Protein AF-A0A538RT68-F1 (afdb_monomer_lite)

Structure (mmCIF, N/CA/C/O backbone):
data_AF-A0A538RT68-F1
#
_entry.id   AF-A0A538RT68-F1
#
loop_
_atom_site.group_PDB
_atom_site.id
_atom_site.type_symbol
_atom_site.label_atom_id
_atom_site.label_alt_id
_atom_site.label_comp_id
_atom_site.label_asym_id
_atom_site.label_entity_id
_atom_site.label_seq_id
_atom_site.pdbx_PDB_ins_code
_atom_site.Cartn_x
_atom_site.Cartn_y
_atom_site.Cartn_z
_atom_site.occupancy
_atom_site.B_iso_or_equiv
_atom_site.auth_seq_id
_atom_site.auth_comp_id
_atom_site.auth_asym_id
_atom_site.auth_atom_id
_atom_site.pdbx_PDB_model_num
ATOM 1 N N . MET A 1 1 ? -10.983 3.493 6.095 1.00 90.69 1 MET A N 1
ATOM 2 C CA . MET A 1 1 ? -9.643 2.904 5.963 1.00 90.69 1 MET A CA 1
ATOM 3 C C . MET A 1 1 ? -8.649 3.982 5.578 1.00 90.69 1 MET A C 1
ATOM 5 O O . MET A 1 1 ? -8.973 4.815 4.744 1.00 90.69 1 MET A O 1
ATOM 9 N N . GLU A 1 2 ? -7.475 3.991 6.187 1.00 93.38 2 GLU A N 1
ATOM 10 C CA . GLU A 1 2 ? -6.325 4.798 5.775 1.00 93.38 2 GLU A CA 1
ATOM 11 C C . GLU A 1 2 ? -5.403 3.972 4.865 1.00 93.38 2 GLU A C 1
ATOM 13 O O . GLU A 1 2 ? -5.411 2.745 4.935 1.00 93.38 2 GLU A O 1
ATOM 18 N N . VAL A 1 3 ? -4.630 4.627 3.999 1.00 95.00 3 VAL A N 1
ATOM 19 C CA . VAL A 1 3 ? -3.591 3.982 3.184 1.00 95.00 3 VAL A CA 1
ATOM 20 C C . VAL A 1 3 ? -2.291 4.719 3.422 1.00 95.00 3 VAL A C 1
ATOM 22 O O . VAL A 1 3 ? -2.265 5.944 3.287 1.00 95.00 3 VAL A O 1
ATOM 25 N N . LEU A 1 4 ? -1.246 3.953 3.711 1.00 95.00 4 LEU A N 1
ATOM 26 C CA . LEU A 1 4 ? 0.115 4.432 3.867 1.00 95.00 4 LEU A CA 1
ATOM 27 C C . LEU A 1 4 ? 1.029 3.633 2.939 1.00 95.00 4 LEU A C 1
ATOM 29 O O . LEU A 1 4 ? 1.108 2.410 3.045 1.00 95.00 4 LEU A O 1
ATOM 33 N N . VAL A 1 5 ? 1.711 4.325 2.033 1.00 96.69 5 VAL A N 1
ATOM 34 C CA . VAL A 1 5 ? 2.791 3.739 1.234 1.00 96.69 5 VAL A CA 1
ATOM 35 C C . VAL A 1 5 ? 4.104 4.051 1.941 1.00 96.69 5 VAL A C 1
ATOM 37 O O . VAL A 1 5 ? 4.380 5.218 2.227 1.00 96.69 5 VAL A O 1
ATOM 40 N N . GLU A 1 6 ? 4.895 3.025 2.256 1.00 95.50 6 GLU A N 1
ATOM 41 C CA . GLU A 1 6 ? 6.233 3.242 2.809 1.00 95.50 6 GLU A CA 1
ATOM 42 C C . GLU A 1 6 ? 7.100 4.033 1.812 1.00 95.50 6 GLU A C 1
ATOM 44 O O . GLU A 1 6 ? 6.937 3.859 0.600 1.00 95.50 6 GLU A O 1
ATOM 49 N N . PRO A 1 7 ? 8.008 4.909 2.288 1.00 95.25 7 PRO A N 1
ATOM 50 C CA . PRO A 1 7 ? 8.869 5.689 1.407 1.00 95.25 7 PRO A CA 1
ATOM 51 C C . PRO A 1 7 ? 9.608 4.802 0.406 1.00 95.25 7 PRO A C 1
ATOM 53 O O . PRO A 1 7 ? 10.293 3.853 0.788 1.00 95.25 7 PRO A O 1
ATOM 56 N N . LEU A 1 8 ? 9.476 5.129 -0.878 1.00 92.31 8 LEU A N 1
ATOM 57 C CA . LEU A 1 8 ? 10.176 4.414 -1.935 1.00 92.31 8 LEU A CA 1
ATOM 58 C C . LEU A 1 8 ? 11.679 4.710 -1.881 1.00 92.31 8 LEU A C 1
ATOM 60 O O . LEU A 1 8 ? 12.113 5.779 -1.450 1.00 92.31 8 LEU A O 1
ATOM 64 N N . ASN A 1 9 ? 12.487 3.768 -2.368 1.00 88.19 9 ASN A N 1
ATOM 65 C CA . ASN A 1 9 ? 13.910 4.015 -2.576 1.00 88.19 9 ASN A CA 1
ATOM 66 C C . ASN A 1 9 ? 14.096 5.194 -3.554 1.00 88.19 9 ASN A C 1
ATOM 68 O O . ASN A 1 9 ? 13.408 5.275 -4.574 1.00 88.19 9 ASN A O 1
ATOM 72 N N . ILE A 1 10 ? 15.051 6.083 -3.268 1.00 87.88 10 ILE A N 1
ATOM 73 C CA . ILE A 1 10 ? 15.325 7.289 -4.058 1.00 87.88 10 ILE A CA 1
ATOM 74 C C . ILE A 1 10 ? 15.594 6.987 -5.536 1.00 87.88 10 ILE A C 1
ATOM 76 O O . ILE A 1 10 ? 15.210 7.769 -6.400 1.00 87.88 10 ILE A O 1
ATOM 80 N N . GLU A 1 11 ? 16.202 5.839 -5.839 1.00 85.00 11 GLU A N 1
ATOM 81 C CA . GLU A 1 11 ? 16.440 5.387 -7.214 1.00 85.00 11 GLU A CA 1
ATOM 82 C C . GLU A 1 11 ? 15.123 5.183 -7.976 1.00 85.00 11 GLU A C 1
ATOM 84 O O . GLU A 1 11 ? 14.998 5.589 -9.127 1.00 85.00 11 GLU A O 1
ATOM 89 N N . ILE A 1 12 ? 14.105 4.625 -7.318 1.00 86.56 12 ILE A N 1
ATOM 90 C CA . ILE A 1 12 ? 12.772 4.423 -7.898 1.00 86.56 12 ILE A CA 1
ATOM 91 C C . ILE A 1 12 ? 12.044 5.759 -8.066 1.00 86.56 12 ILE A C 1
ATOM 93 O O . ILE A 1 12 ? 11.404 5.989 -9.096 1.00 86.56 12 ILE A O 1
ATOM 97 N N . GLU A 1 13 ? 12.184 6.671 -7.100 1.00 88.81 13 GLU A N 1
ATOM 98 C CA . GLU A 1 13 ? 11.591 8.009 -7.203 1.00 88.81 13 GLU A CA 1
ATOM 99 C C . GLU A 1 13 ? 12.197 8.828 -8.349 1.00 88.81 13 GLU A C 1
ATOM 101 O O . GLU A 1 13 ? 11.468 9.506 -9.078 1.00 88.81 13 GLU A O 1
ATOM 106 N N . GLN A 1 14 ? 13.509 8.714 -8.574 1.00 86.31 14 GLN A N 1
ATOM 107 C CA . GLN A 1 14 ? 14.203 9.344 -9.705 1.00 86.31 14 GLN A CA 1
ATOM 108 C C . GLN A 1 14 ? 13.725 8.823 -11.065 1.00 86.31 14 GLN A C 1
ATOM 110 O O . GLN A 1 14 ? 13.784 9.550 -12.056 1.00 86.31 14 GLN A O 1
ATOM 115 N N . LEU A 1 15 ? 13.197 7.600 -11.112 1.00 82.38 15 LEU A N 1
ATOM 116 C CA . LEU A 1 15 ? 12.619 6.995 -12.314 1.00 82.38 15 LEU A CA 1
ATOM 117 C C . LEU A 1 15 ? 11.145 7.376 -12.527 1.00 82.38 15 LEU A C 1
ATOM 119 O O . LEU A 1 15 ? 10.512 6.931 -13.485 1.00 82.38 15 LEU A O 1
ATOM 123 N N . GLY A 1 16 ? 10.604 8.243 -11.668 1.00 86.06 16 GLY A N 1
ATOM 124 C CA . GLY A 1 16 ? 9.302 8.881 -11.843 1.00 86.06 16 GLY A CA 1
ATOM 125 C C . GLY A 1 16 ? 8.157 8.243 -11.059 1.00 86.06 16 GLY A C 1
ATOM 126 O O . GLY A 1 16 ? 7.032 8.744 -11.142 1.00 86.06 16 GLY A O 1
ATOM 127 N N . LEU A 1 17 ? 8.410 7.187 -10.277 1.00 89.81 17 LEU A N 1
ATOM 128 C CA . LEU A 1 17 ? 7.415 6.629 -9.364 1.00 89.81 17 LEU A CA 1
ATOM 129 C C . LEU A 1 17 ? 7.533 7.304 -7.997 1.00 89.81 17 LEU A C 1
ATOM 131 O O . LEU A 1 17 ? 8.426 6.999 -7.220 1.00 89.81 17 LEU A O 1
ATOM 135 N N . GLN A 1 18 ? 6.621 8.225 -7.699 1.00 93.25 18 GLN A N 1
ATOM 136 C CA . GLN A 1 18 ? 6.631 8.970 -6.439 1.00 93.25 18 GLN A CA 1
ATOM 137 C C . GLN A 1 18 ? 5.727 8.321 -5.393 1.00 93.25 18 GLN A C 1
ATOM 139 O O . GLN A 1 18 ? 4.578 7.981 -5.694 1.00 93.25 18 GLN A O 1
ATOM 144 N N . THR A 1 19 ? 6.196 8.264 -4.145 1.00 94.50 19 THR A N 1
ATOM 145 C CA . THR A 1 19 ? 5.443 7.706 -3.006 1.00 94.50 19 THR A CA 1
ATOM 146 C C . THR A 1 19 ? 4.045 8.336 -2.877 1.00 94.50 19 THR A C 1
ATOM 148 O O . THR A 1 19 ? 3.034 7.640 -2.777 1.00 94.50 19 THR A O 1
ATOM 151 N N . VAL A 1 20 ? 3.964 9.672 -2.962 1.00 94.62 20 VAL A N 1
ATOM 152 C CA . VAL A 1 20 ? 2.705 10.434 -2.834 1.00 94.62 20 VAL A CA 1
ATOM 153 C C . VAL A 1 20 ? 1.721 10.112 -3.960 1.00 94.62 20 VAL A C 1
ATOM 155 O O . VAL A 1 20 ? 0.519 9.985 -3.715 1.00 94.62 20 VAL A O 1
ATOM 158 N N . LYS A 1 21 ? 2.225 9.963 -5.190 1.00 94.06 21 LYS A N 1
ATOM 159 C CA . LYS A 1 21 ? 1.405 9.618 -6.354 1.00 94.06 21 LYS A CA 1
ATOM 160 C C . LYS A 1 21 ? 0.827 8.214 -6.196 1.00 94.06 21 LYS A C 1
ATOM 162 O O . LYS A 1 21 ? -0.388 8.055 -6.252 1.00 94.06 21 LYS A O 1
ATOM 167 N N . LEU A 1 22 ? 1.679 7.234 -5.885 1.00 94.56 22 LEU A N 1
ATOM 168 C CA . LEU A 1 22 ? 1.265 5.847 -5.684 1.00 94.56 22 LEU A CA 1
ATOM 169 C C . LEU A 1 22 ? 0.210 5.728 -4.575 1.00 94.56 22 LEU A C 1
ATOM 171 O O . LEU A 1 22 ? -0.807 5.059 -4.749 1.00 94.56 22 LEU A O 1
ATOM 175 N N . GLN A 1 23 ? 0.399 6.441 -3.462 1.00 96.00 23 GLN A N 1
ATOM 176 C CA . GLN A 1 23 ? -0.597 6.499 -2.396 1.00 96.00 23 GLN A CA 1
ATOM 177 C C . GLN A 1 23 ? -1.926 7.085 -2.886 1.00 96.00 23 GLN A C 1
ATOM 179 O O . GLN A 1 23 ? -2.980 6.517 -2.607 1.00 96.00 23 GLN A O 1
ATOM 184 N N . SER A 1 24 ? -1.899 8.200 -3.621 1.00 95.38 24 SER A N 1
ATOM 185 C CA . SER A 1 24 ? -3.106 8.803 -4.201 1.00 95.38 24 SER A CA 1
ATOM 186 C C . SER A 1 24 ? -3.849 7.828 -5.121 1.00 95.38 24 SER A C 1
ATOM 188 O O . SER A 1 24 ? -5.068 7.683 -5.002 1.00 95.38 24 SER A O 1
ATOM 190 N N . ASP A 1 25 ? -3.126 7.116 -5.984 1.00 95.38 25 ASP A N 1
ATOM 191 C CA . ASP A 1 25 ? -3.710 6.183 -6.949 1.00 95.38 25 ASP A CA 1
ATOM 192 C C . ASP A 1 25 ? -4.342 4.966 -6.255 1.00 95.38 25 ASP A C 1
ATOM 194 O O . ASP A 1 25 ? -5.472 4.582 -6.575 1.00 95.38 25 ASP A O 1
ATOM 198 N N . ILE A 1 26 ? -3.685 4.421 -5.223 1.00 95.88 26 ILE A N 1
ATOM 199 C CA . ILE A 1 26 ? -4.246 3.353 -4.381 1.00 95.88 26 ILE A CA 1
ATOM 200 C C . ILE A 1 26 ? -5.516 3.838 -3.669 1.00 95.88 26 ILE A C 1
ATOM 202 O O . ILE A 1 26 ? -6.543 3.157 -3.708 1.00 95.88 26 ILE A O 1
ATOM 206 N N . ARG A 1 27 ? -5.492 5.035 -3.059 1.00 95.69 27 ARG A N 1
ATOM 207 C CA . ARG A 1 27 ? -6.672 5.620 -2.390 1.00 95.69 27 ARG A CA 1
ATOM 208 C C . ARG A 1 27 ? -7.841 5.762 -3.361 1.00 95.69 27 ARG A C 1
ATOM 210 O O . ARG A 1 27 ? -8.962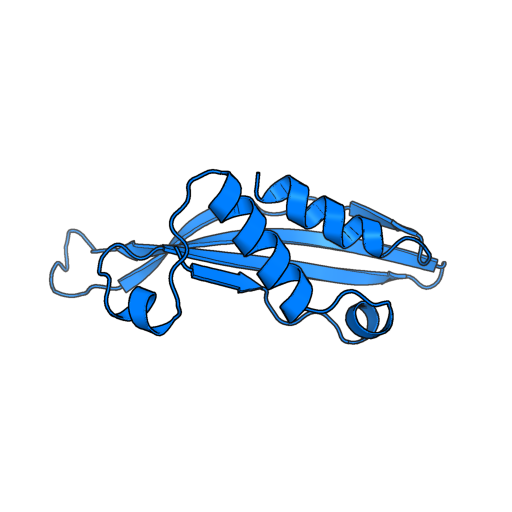 5.386 -3.022 1.00 95.69 27 ARG A O 1
ATOM 217 N N . GLN A 1 28 ? -7.590 6.275 -4.565 1.00 95.44 28 GLN A N 1
ATOM 218 C CA . GLN A 1 28 ? -8.624 6.429 -5.586 1.00 95.44 28 GLN A CA 1
ATOM 219 C C . GLN A 1 28 ? -9.197 5.072 -6.011 1.00 95.44 28 GLN A C 1
ATOM 221 O O . GLN A 1 28 ? -10.404 4.948 -6.227 1.00 95.44 28 GLN A O 1
ATOM 226 N N . ARG A 1 29 ? -8.350 4.047 -6.133 1.00 94.94 29 ARG A N 1
ATOM 227 C CA . ARG A 1 29 ? -8.763 2.702 -6.536 1.00 94.94 29 ARG A CA 1
ATOM 228 C C . ARG A 1 29 ? -9.649 2.029 -5.490 1.00 94.94 29 ARG A C 1
ATOM 230 O O . ARG A 1 29 ? -10.739 1.573 -5.822 1.00 94.94 29 ARG A O 1
ATOM 237 N N . LEU A 1 30 ? -9.250 2.082 -4.224 1.00 94.56 30 LEU A N 1
ATOM 238 C CA . LEU A 1 30 ? -10.043 1.562 -3.107 1.00 94.56 30 LEU A CA 1
ATOM 239 C C . LEU A 1 30 ? -11.366 2.322 -2.946 1.00 94.56 30 LEU A C 1
ATOM 241 O O . LEU A 1 30 ? -12.410 1.712 -2.718 1.00 94.56 30 LEU A O 1
ATOM 245 N N . GLN A 1 31 ? -11.355 3.644 -3.148 1.00 94.88 31 GLN A N 1
ATOM 246 C CA . GLN A 1 31 ? -12.578 4.446 -3.158 1.00 94.88 31 GLN A CA 1
ATOM 247 C C . GLN A 1 31 ? -13.535 4.015 -4.280 1.00 94.88 31 GLN A C 1
ATOM 249 O O . GLN A 1 31 ? -14.735 3.890 -4.043 1.00 94.88 31 GLN A O 1
ATOM 254 N N . LYS A 1 32 ? -13.022 3.741 -5.490 1.00 94.62 32 LYS A N 1
ATOM 255 C CA . LYS A 1 32 ? -13.821 3.196 -6.606 1.00 94.62 32 LYS A CA 1
ATOM 256 C C . LYS A 1 32 ? -14.392 1.808 -6.298 1.00 94.62 32 LYS A C 1
ATOM 258 O O . LYS A 1 32 ? -15.471 1.492 -6.786 1.00 94.62 32 LYS A O 1
ATOM 263 N N . ALA A 1 33 ? -13.710 1.017 -5.471 1.00 93.81 33 ALA A N 1
ATOM 264 C CA . ALA A 1 33 ? -14.202 -0.264 -4.963 1.00 93.81 33 ALA A CA 1
ATOM 265 C C . ALA A 1 33 ? -15.228 -0.123 -3.813 1.00 93.81 33 ALA A C 1
ATOM 267 O O . ALA A 1 33 ? -15.687 -1.125 -3.271 1.00 93.81 33 ALA A O 1
ATOM 268 N N . GLY A 1 34 ? -15.607 1.104 -3.436 1.00 94.44 34 GLY A N 1
ATOM 269 C CA . GLY A 1 34 ? -16.599 1.375 -2.391 1.00 94.44 34 GLY A CA 1
ATOM 270 C C . GLY A 1 34 ? -16.031 1.421 -0.971 1.00 94.44 34 GLY A C 1
ATOM 271 O O . GLY A 1 34 ? -16.796 1.472 -0.010 1.00 94.44 34 GLY A O 1
ATOM 272 N N . ILE A 1 35 ? -14.704 1.422 -0.811 1.00 93.06 35 ILE A N 1
ATOM 273 C CA . ILE A 1 35 ? -14.066 1.516 0.503 1.00 93.06 35 ILE A CA 1
ATOM 274 C C . ILE A 1 35 ? -13.984 2.985 0.924 1.00 93.06 35 ILE A C 1
ATOM 276 O O . ILE A 1 35 ? -13.370 3.815 0.251 1.00 93.06 35 ILE A O 1
ATOM 280 N N . THR A 1 36 ? -14.568 3.315 2.078 1.00 93.00 36 THR A N 1
ATOM 281 C CA . THR A 1 36 ? -14.481 4.664 2.647 1.00 93.00 36 THR A CA 1
ATOM 282 C C . THR A 1 36 ? -13.048 4.978 3.060 1.00 93.00 36 THR A C 1
ATOM 284 O O . THR A 1 36 ? -12.500 4.377 3.992 1.00 93.00 36 THR A O 1
ATOM 287 N N . MET A 1 37 ? -12.454 5.954 2.383 1.00 93.75 37 MET A N 1
ATOM 288 C CA . MET A 1 37 ? -11.113 6.444 2.665 1.00 93.75 37 MET A CA 1
ATOM 289 C C . MET A 1 37 ? -11.141 7.474 3.793 1.00 93.75 37 MET A C 1
ATOM 291 O O . MET A 1 37 ? -11.870 8.455 3.713 1.00 93.75 37 MET A O 1
ATOM 295 N N . LEU A 1 38 ? -10.325 7.254 4.821 1.00 92.12 38 LEU A N 1
ATOM 296 C CA . LEU A 1 38 ? -10.155 8.160 5.953 1.00 92.12 38 LEU A CA 1
ATOM 297 C C . LEU A 1 38 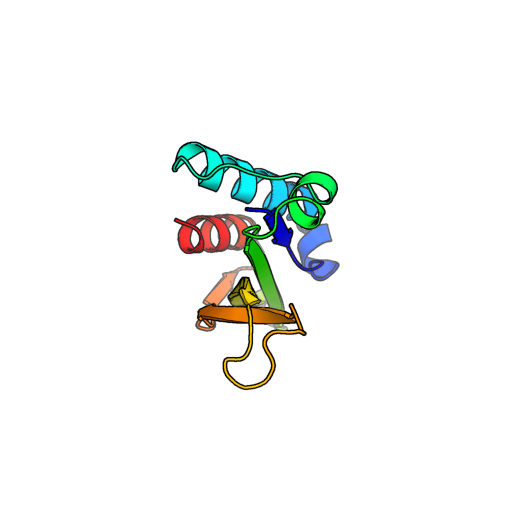? -8.893 9.006 5.756 1.00 92.12 38 LEU A C 1
ATOM 299 O O . LEU A 1 38 ? -7.935 8.616 5.070 1.00 92.12 38 LEU A O 1
ATOM 303 N N . THR A 1 39 ? -8.905 10.193 6.339 1.00 87.62 39 THR A N 1
ATOM 304 C CA . THR A 1 39 ? -7.695 10.943 6.678 1.00 87.62 39 THR A CA 1
ATOM 305 C C . THR A 1 39 ? -7.058 10.362 7.939 1.00 87.62 39 THR A C 1
ATOM 307 O O . THR A 1 39 ? -7.728 9.685 8.716 1.00 87.62 39 THR A O 1
ATOM 310 N N . GLU A 1 40 ? -5.785 10.671 8.179 1.00 81.31 40 GLU A N 1
ATOM 311 C CA . GLU A 1 40 ? -5.075 10.295 9.411 1.00 81.31 40 GLU A CA 1
ATOM 312 C C . GLU A 1 40 ? -5.868 10.708 10.668 1.00 81.31 40 GLU A C 1
ATOM 314 O O . GLU A 1 40 ? -6.112 9.909 11.571 1.00 81.31 40 GLU A O 1
ATOM 319 N N . ARG A 1 41 ? -6.378 11.950 10.695 1.00 85.31 41 ARG A N 1
ATOM 320 C CA . ARG A 1 41 ? -7.171 12.470 11.824 1.00 85.31 41 ARG A CA 1
ATOM 321 C C . ARG A 1 41 ? -8.462 11.682 12.049 1.00 85.31 41 ARG A C 1
ATOM 323 O O . ARG A 1 41 ? -8.796 11.372 13.190 1.00 85.31 41 ARG A O 1
ATOM 330 N N . GLU A 1 42 ? -9.187 11.353 10.981 1.00 87.38 42 GLU A N 1
ATOM 331 C CA . GLU A 1 42 ? -10.409 10.542 11.070 1.00 87.38 42 GLU A CA 1
ATOM 332 C C . GLU A 1 42 ? -10.102 9.093 11.461 1.00 87.38 42 GLU A C 1
ATOM 334 O O . GLU A 1 42 ? -10.878 8.481 12.195 1.00 87.38 42 GLU A O 1
ATOM 339 N N . GLY A 1 43 ? -8.965 8.556 11.009 1.00 84.12 43 GLY A N 1
ATOM 340 C CA . GLY A 1 43 ? -8.462 7.239 11.388 1.00 84.12 43 GLY A CA 1
ATOM 341 C C . GLY A 1 43 ? -8.226 7.139 12.892 1.00 84.12 43 GLY A C 1
ATOM 342 O O . GLY A 1 43 ? -8.755 6.243 13.544 1.00 84.12 43 GLY A O 1
ATOM 343 N N . LEU A 1 44 ? -7.526 8.115 13.472 1.00 80.94 44 LEU A N 1
ATOM 344 C CA . LEU A 1 44 ? -7.277 8.169 14.916 1.00 80.94 44 LEU A CA 1
ATOM 345 C C . LEU A 1 44 ? -8.572 8.267 15.737 1.00 80.94 44 LEU A C 1
ATOM 347 O O . LEU A 1 44 ? -8.693 7.619 16.782 1.00 80.94 44 LEU A O 1
ATOM 351 N N . ALA A 1 45 ? -9.542 9.043 15.244 1.00 85.31 45 ALA A N 1
ATOM 352 C CA . ALA A 1 45 ? -10.833 9.259 15.892 1.00 85.31 45 ALA A CA 1
ATOM 353 C C . ALA A 1 45 ? -11.817 8.084 15.737 1.00 85.31 45 ALA A C 1
ATOM 355 O O . ALA A 1 45 ? -12.789 8.005 16.488 1.00 85.31 45 ALA A O 1
ATOM 356 N N . THR A 1 46 ? -11.583 7.167 14.793 1.00 85.12 46 THR A N 1
ATOM 357 C CA . THR A 1 46 ? -12.493 6.054 14.496 1.00 85.12 46 THR A CA 1
ATOM 358 C C . THR A 1 46 ? -11.974 4.758 15.129 1.00 85.12 46 THR A C 1
ATOM 360 O O . THR A 1 46 ? -10.957 4.227 14.686 1.00 85.12 46 THR A O 1
ATOM 363 N N . PRO A 1 47 ? -12.670 4.173 16.124 1.00 77.75 47 PRO A N 1
ATOM 364 C CA . PRO A 1 47 ? -12.209 2.956 16.800 1.00 77.75 47 PRO A CA 1
ATOM 365 C C . PRO A 1 47 ? -12.032 1.747 15.879 1.00 77.75 47 PRO A C 1
ATOM 367 O O . PRO A 1 47 ? -11.225 0.870 16.163 1.00 77.75 47 PRO A O 1
ATOM 370 N N . THR A 1 48 ? -12.776 1.708 14.774 1.00 80.12 48 THR A N 1
ATOM 371 C CA . THR A 1 48 ? -12.747 0.640 13.768 1.00 80.12 48 THR A CA 1
ATOM 372 C C . THR A 1 48 ? -11.874 0.976 12.559 1.00 80.12 48 THR A C 1
ATOM 374 O O . THR A 1 48 ? -11.923 0.268 11.551 1.00 80.12 48 THR A O 1
ATOM 377 N N . ALA A 1 49 ? -11.088 2.058 12.613 1.00 87.69 49 ALA A N 1
ATOM 378 C CA . ALA A 1 49 ? -10.207 2.412 11.513 1.00 87.69 49 ALA A CA 1
ATOM 379 C C . ALA A 1 49 ? -9.172 1.310 11.273 1.00 87.69 49 ALA A C 1
ATOM 381 O O . ALA A 1 49 ? -8.413 0.926 12.161 1.00 87.69 49 ALA A O 1
ATOM 382 N N . ALA A 1 50 ? -9.149 0.829 10.035 1.00 92.94 50 ALA A N 1
ATOM 383 C CA . ALA A 1 50 ? -8.067 0.024 9.503 1.00 92.94 50 ALA A CA 1
ATOM 384 C C . ALA A 1 50 ? -7.108 0.913 8.706 1.00 92.94 50 ALA A C 1
ATOM 386 O O . ALA A 1 50 ? -7.550 1.865 8.052 1.00 92.94 50 ALA A O 1
ATOM 387 N N . MET A 1 51 ? -5.830 0.556 8.714 1.00 94.38 51 MET A N 1
ATOM 388 C CA . MET A 1 51 ? -4.792 1.127 7.864 1.00 94.38 51 MET A CA 1
ATOM 389 C C . MET A 1 51 ? -4.244 0.029 6.955 1.00 94.38 51 MET A C 1
ATOM 391 O O . MET A 1 51 ? -3.824 -1.020 7.440 1.00 94.38 51 MET A O 1
ATOM 395 N N . LEU A 1 52 ? -4.236 0.276 5.648 1.00 95.75 52 LEU A N 1
ATOM 396 C CA . LEU A 1 52 ? -3.526 -0.543 4.675 1.00 95.75 52 LEU A CA 1
ATOM 397 C C . LEU A 1 52 ? -2.123 0.039 4.471 1.00 95.75 52 LEU A C 1
ATOM 399 O O . LEU A 1 52 ? -1.970 1.099 3.864 1.00 95.75 52 LEU A O 1
ATOM 403 N N . GLY A 1 53 ? -1.116 -0.656 4.987 1.00 96.12 53 GLY A N 1
ATOM 404 C CA . GLY A 1 53 ? 0.287 -0.422 4.679 1.00 96.12 53 GLY A CA 1
ATOM 405 C C . GLY A 1 53 ? 0.673 -1.118 3.377 1.00 96.12 53 GLY A C 1
ATOM 406 O O . GLY A 1 53 ? 0.348 -2.292 3.178 1.00 96.12 53 GLY A O 1
ATOM 407 N N . VAL A 1 54 ? 1.364 -0.398 2.499 1.00 96.88 54 VAL A N 1
ATOM 408 C CA . VAL A 1 54 ? 1.915 -0.924 1.248 1.00 96.88 54 VAL A CA 1
ATOM 409 C C . VAL A 1 54 ? 3.414 -0.680 1.241 1.00 96.88 54 VAL A C 1
ATOM 411 O O . VAL A 1 54 ? 3.854 0.469 1.281 1.00 96.88 54 VAL A O 1
ATOM 414 N N . ARG A 1 55 ? 4.190 -1.758 1.158 1.00 95.88 55 ARG A N 1
ATOM 415 C CA . ARG A 1 55 ? 5.645 -1.693 1.028 1.00 95.88 55 ARG A CA 1
ATOM 416 C C . ARG A 1 55 ? 6.056 -2.200 -0.344 1.00 95.88 55 ARG A C 1
ATOM 418 O O . ARG A 1 55 ? 5.691 -3.311 -0.721 1.00 95.88 55 ARG A O 1
ATOM 425 N N . LEU A 1 56 ? 6.792 -1.375 -1.083 1.00 93.94 56 LEU A N 1
ATOM 426 C CA . LEU A 1 56 ? 7.433 -1.740 -2.342 1.00 93.94 56 LEU A CA 1
ATOM 427 C C . LEU A 1 56 ? 8.943 -1.682 -2.133 1.00 93.94 56 LEU A C 1
ATOM 429 O O . LEU A 1 56 ? 9.535 -0.605 -2.134 1.00 93.94 56 LEU A O 1
ATOM 433 N N . ASP A 1 57 ? 9.549 -2.852 -1.987 1.00 91.75 57 ASP A N 1
ATOM 434 C CA . ASP A 1 57 ? 10.998 -2.987 -1.967 1.00 91.75 57 ASP A CA 1
ATOM 435 C C . ASP A 1 57 ? 11.467 -3.284 -3.387 1.00 91.75 57 ASP A C 1
ATOM 437 O O . ASP A 1 57 ? 10.925 -4.171 -4.049 1.00 91.75 57 ASP A O 1
ATOM 441 N N . ALA A 1 58 ? 12.466 -2.549 -3.867 1.00 90.19 58 ALA A N 1
ATOM 442 C CA . ALA A 1 58 ? 13.069 -2.782 -5.169 1.00 90.19 58 ALA A CA 1
ATOM 443 C C . ALA A 1 58 ? 14.585 -2.600 -5.097 1.00 90.19 58 ALA A C 1
ATOM 445 O O . ALA A 1 58 ? 15.086 -1.650 -4.491 1.00 90.19 58 ALA A O 1
ATOM 446 N N . VAL A 1 59 ? 15.307 -3.515 -5.736 1.00 89.25 59 VAL A N 1
ATOM 447 C CA . VAL A 1 59 ? 16.764 -3.490 -5.854 1.00 89.25 59 VAL A CA 1
ATOM 448 C C . VAL A 1 59 ? 17.164 -3.604 -7.315 1.00 89.25 59 VAL A C 1
ATOM 450 O O . VAL A 1 59 ? 16.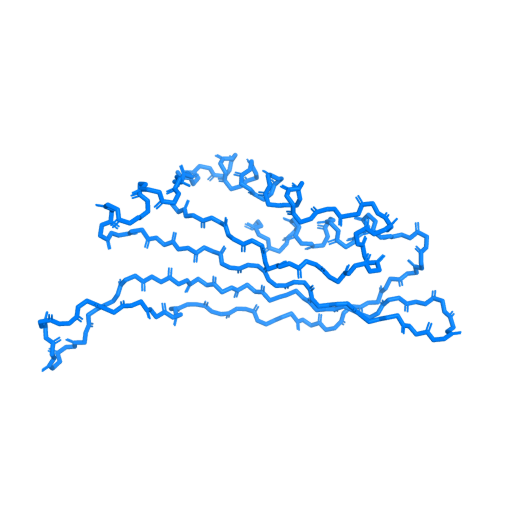640 -4.442 -8.052 1.00 89.25 59 VAL A O 1
ATOM 453 N N . HIS A 1 60 ? 18.094 -2.747 -7.724 1.00 88.06 60 HIS A N 1
ATOM 454 C CA . HIS A 1 60 ? 18.655 -2.738 -9.069 1.00 88.06 60 HIS A CA 1
ATOM 455 C C . HIS A 1 60 ? 19.837 -3.701 -9.172 1.00 88.06 60 HIS A C 1
ATOM 457 O O . HIS A 1 60 ? 20.718 -3.713 -8.307 1.00 88.06 60 HIS A O 1
ATOM 463 N N . ASP A 1 61 ? 19.865 -4.526 -10.216 1.00 86.31 61 ASP A N 1
ATOM 464 C CA . ASP A 1 61 ? 21.014 -5.363 -10.535 1.00 86.31 61 ASP A CA 1
ATOM 465 C C . ASP A 1 61 ? 21.969 -4.678 -11.524 1.00 86.31 61 ASP A C 1
ATOM 467 O O . ASP A 1 61 ? 21.632 -3.753 -12.257 1.00 86.31 61 ASP A O 1
ATOM 471 N N . ARG A 1 62 ? 23.210 -5.169 -11.583 1.00 81.50 62 ARG A N 1
ATOM 472 C CA . ARG A 1 62 ? 24.241 -4.604 -12.472 1.00 81.50 62 ARG A CA 1
ATOM 473 C C . ARG A 1 62 ? 24.007 -4.882 -13.960 1.00 81.50 62 ARG A C 1
ATOM 475 O O . ARG A 1 62 ? 24.819 -4.453 -14.775 1.00 81.50 62 ARG A O 1
ATOM 482 N N . ILE A 1 63 ? 22.977 -5.648 -14.310 1.00 76.44 63 ILE A N 1
ATOM 483 C CA . ILE A 1 63 ? 22.671 -6.055 -15.686 1.00 76.44 63 ILE A CA 1
ATOM 484 C C . ILE A 1 63 ? 21.367 -5.430 -16.197 1.00 76.44 63 ILE A C 1
ATOM 486 O O . ILE A 1 63 ? 20.860 -5.848 -17.236 1.00 76.44 63 ILE A O 1
ATOM 490 N N . GLY A 1 64 ? 20.883 -4.392 -15.511 1.00 82.38 64 GLY A N 1
ATOM 491 C CA . GLY A 1 64 ? 19.820 -3.512 -15.978 1.00 82.38 64 GLY A CA 1
ATOM 492 C C . GLY A 1 64 ? 18.412 -4.029 -15.697 1.00 82.38 64 GLY A C 1
ATOM 493 O O . GLY A 1 64 ? 17.543 -3.988 -16.577 1.00 82.38 64 GLY A O 1
ATOM 494 N N . ARG A 1 65 ? 18.196 -4.605 -14.507 1.00 88.88 65 ARG A N 1
ATOM 495 C CA . ARG A 1 65 ? 16.876 -5.057 -14.055 1.00 88.88 65 ARG A CA 1
ATOM 496 C C . ARG A 1 65 ? 16.625 -4.685 -12.604 1.00 88.88 65 ARG A C 1
ATOM 498 O O . ARG A 1 65 ? 17.517 -4.760 -11.762 1.00 88.88 65 ARG A O 1
ATOM 505 N N . TYR A 1 66 ? 15.362 -4.433 -12.291 1.00 89.12 66 TYR A N 1
ATOM 506 C CA . TYR A 1 66 ? 14.867 -4.338 -10.926 1.00 89.12 66 TYR A CA 1
ATOM 507 C C . TYR A 1 66 ? 14.244 -5.657 -10.482 1.00 89.12 66 TYR A C 1
ATOM 509 O O . TYR A 1 66 ? 13.345 -6.191 -11.137 1.00 89.12 66 TYR A O 1
ATOM 517 N N . PHE A 1 67 ? 14.681 -6.148 -9.327 1.00 91.75 67 PHE A N 1
ATOM 518 C CA . PHE A 1 67 ? 13.961 -7.156 -8.557 1.00 91.75 67 PHE A CA 1
ATOM 519 C C . PHE A 1 67 ? 13.123 -6.444 -7.512 1.00 91.75 67 PHE A C 1
ATOM 521 O O . PHE A 1 67 ? 13.637 -5.562 -6.828 1.00 91.75 67 PHE A O 1
ATOM 528 N N . TYR A 1 68 ? 11.855 -6.818 -7.376 1.00 91.94 68 TYR A N 1
ATOM 529 C CA . TYR A 1 68 ? 10.956 -6.131 -6.456 1.00 91.94 68 TYR A CA 1
ATOM 530 C C . TYR A 1 68 ? 10.030 -7.084 -5.704 1.00 91.94 68 TYR A C 1
ATOM 532 O O . TYR A 1 68 ? 9.696 -8.161 -6.197 1.00 91.94 68 TYR A O 1
ATOM 540 N N . SER A 1 69 ? 9.569 -6.661 -4.532 1.00 94.38 69 SER A N 1
ATOM 541 C CA . SER A 1 69 ? 8.503 -7.306 -3.766 1.00 94.38 69 SER A CA 1
ATOM 542 C C . SER A 1 69 ? 7.495 -6.265 -3.297 1.00 94.38 69 SER A C 1
ATOM 544 O O . SER A 1 69 ? 7.854 -5.135 -2.977 1.00 94.38 69 SER A O 1
ATOM 546 N N . ILE A 1 70 ? 6.219 -6.653 -3.280 1.00 95.31 70 ILE A N 1
ATOM 547 C CA . ILE A 1 70 ? 5.117 -5.802 -2.822 1.00 95.31 70 ILE A CA 1
ATOM 548 C C . ILE A 1 70 ? 4.423 -6.508 -1.669 1.00 95.31 70 ILE A C 1
ATOM 550 O O . ILE A 1 70 ? 3.755 -7.521 -1.893 1.00 95.31 70 ILE A O 1
ATOM 554 N N . ASP A 1 71 ? 4.543 -5.944 -0.477 1.00 96.62 71 ASP A N 1
ATOM 555 C CA . ASP A 1 71 ? 3.891 -6.451 0.722 1.00 96.62 71 ASP A CA 1
ATOM 556 C C . ASP A 1 71 ? 2.695 -5.577 1.086 1.00 96.62 71 ASP A C 1
ATOM 558 O O . ASP A 1 71 ? 2.753 -4.345 1.033 1.00 96.62 71 ASP A O 1
ATOM 562 N N . LEU A 1 72 ? 1.599 -6.231 1.469 1.00 96.88 72 LEU A N 1
ATOM 563 C CA . LEU A 1 72 ? 0.388 -5.577 1.949 1.00 96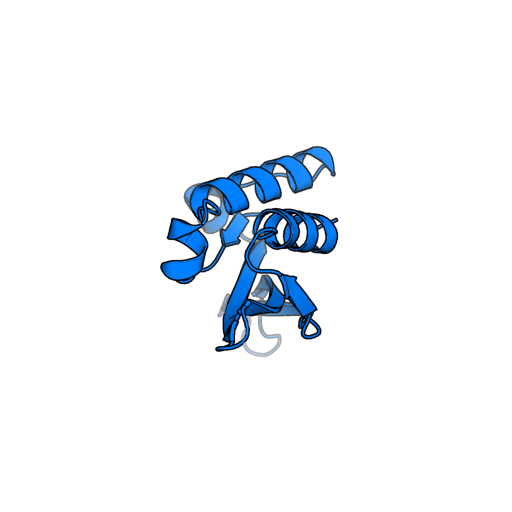.88 72 LEU A CA 1
ATOM 564 C C . LEU A 1 72 ? 0.131 -5.977 3.398 1.00 96.88 72 LEU A C 1
ATOM 566 O O . LEU A 1 72 ? 0.052 -7.167 3.715 1.00 96.88 72 LEU A O 1
ATOM 570 N N . LEU A 1 73 ? -0.038 -4.977 4.258 1.00 97.12 73 LEU A N 1
ATOM 571 C CA . LEU A 1 73 ? -0.287 -5.147 5.683 1.00 97.12 73 LEU A CA 1
ATOM 572 C C . LEU A 1 73 ? -1.580 -4.429 6.053 1.00 97.12 73 LEU A C 1
ATOM 574 O O . LEU A 1 73 ? -1.686 -3.219 5.876 1.00 97.12 73 LEU A O 1
ATOM 578 N N . LEU A 1 74 ? -2.561 -5.153 6.586 1.00 95.94 74 LEU A N 1
ATOM 579 C CA . LEU A 1 74 ? -3.741 -4.540 7.183 1.00 95.94 74 LEU A CA 1
ATOM 580 C C . LEU A 1 74 ? -3.531 -4.445 8.692 1.00 95.94 74 LEU A C 1
ATOM 582 O O . LEU A 1 74 ? -3.490 -5.462 9.385 1.00 95.94 74 LEU A O 1
ATOM 586 N N . THR A 1 75 ? -3.420 -3.220 9.190 1.00 94.81 75 THR A N 1
ATOM 587 C CA . THR A 1 75 ? -3.318 -2.923 10.618 1.00 94.81 75 THR A CA 1
ATOM 588 C C . THR A 1 75 ? -4.667 -2.446 11.126 1.00 94.81 75 THR A C 1
ATOM 590 O O . THR A 1 75 ? -5.276 -1.541 10.552 1.00 94.81 75 THR A O 1
ATOM 593 N N . GLN A 1 76 ? -5.146 -3.046 12.211 1.00 92.75 76 GLN A N 1
ATOM 594 C CA . GLN A 1 76 ? -6.420 -2.701 12.836 1.00 92.75 76 GLN A CA 1
ATOM 595 C C . GLN A 1 76 ? -6.246 -2.538 14.341 1.00 92.75 76 GLN A C 1
ATOM 597 O O . GLN A 1 76 ? -5.336 -3.110 14.947 1.00 92.75 76 GLN A O 1
ATOM 602 N N . ARG A 1 77 ? -7.152 -1.772 14.949 1.00 89.00 77 ARG A N 1
ATOM 603 C CA . ARG A 1 77 ? -7.287 -1.736 16.402 1.00 89.00 77 ARG A CA 1
ATOM 604 C C . ARG A 1 77 ? -7.928 -3.042 16.879 1.00 89.00 77 ARG A C 1
ATOM 606 O O . ARG A 1 77 ? -8.986 -3.427 16.387 1.00 89.00 77 ARG A O 1
ATOM 613 N N . VAL A 1 78 ? -7.281 -3.716 17.822 1.00 87.62 78 VAL A N 1
ATOM 614 C CA . VAL A 1 78 ? -7.687 -5.003 18.395 1.00 87.62 78 VAL A CA 1
ATOM 615 C C . VAL A 1 78 ? -7.699 -4.926 19.921 1.00 87.62 78 VAL A C 1
ATOM 617 O O . VAL A 1 78 ? -7.029 -4.082 20.518 1.00 87.62 78 VAL A O 1
ATOM 620 N N . ARG A 1 79 ? -8.450 -5.832 20.550 1.00 88.12 79 ARG A N 1
ATOM 621 C CA . ARG A 1 79 ? -8.443 -6.052 22.001 1.00 88.12 79 ARG A CA 1
ATOM 622 C C . ARG A 1 79 ? -8.004 -7.473 22.296 1.00 88.12 79 ARG A C 1
ATOM 624 O O . ARG A 1 79 ? -8.405 -8.396 21.593 1.00 88.12 79 ARG A O 1
ATOM 631 N N . LEU A 1 80 ? -7.210 -7.631 23.347 1.00 85.19 80 LEU A N 1
ATOM 632 C CA . LEU A 1 80 ? -6.868 -8.943 23.886 1.00 85.19 80 LEU A CA 1
ATOM 633 C C . LEU A 1 80 ? -7.999 -9.421 24.797 1.00 85.19 80 LEU A C 1
ATOM 635 O O . LEU A 1 80 ? -8.495 -8.643 25.612 1.00 85.19 80 LEU A O 1
ATOM 639 N N . GLU A 1 81 ? -8.379 -10.693 24.683 1.00 84.50 81 GLU A N 1
ATOM 640 C CA . GLU A 1 81 ? -9.466 -11.277 25.486 1.00 84.50 81 GLU A CA 1
ATOM 641 C C . GLU A 1 81 ? -9.178 -11.182 26.995 1.00 84.50 81 GLU A C 1
ATOM 643 O O . GLU A 1 81 ? -10.040 -10.753 27.759 1.00 84.50 81 GLU A O 1
ATOM 648 N N . ASP A 1 82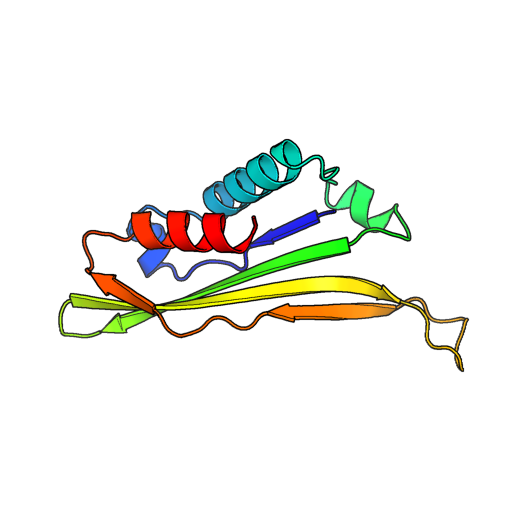 ? -7.938 -11.456 27.409 1.00 83.81 82 ASP A N 1
ATOM 649 C CA . ASP A 1 82 ? -7.527 -11.455 28.822 1.00 83.81 82 ASP A CA 1
ATOM 650 C C . ASP A 1 82 ? -7.142 -10.066 29.370 1.00 83.81 82 ASP A C 1
ATOM 652 O O . ASP A 1 82 ? -6.886 -9.907 30.564 1.00 83.81 82 ASP A O 1
ATOM 656 N N . ASN A 1 83 ? -7.080 -9.036 28.517 1.00 74.81 83 ASN A N 1
ATOM 657 C CA . ASN A 1 83 ? -6.732 -7.669 28.916 1.00 74.81 83 ASN A CA 1
ATOM 658 C C . ASN A 1 83 ? -7.550 -6.640 28.122 1.00 74.81 83 ASN A C 1
ATOM 660 O O . ASN A 1 83 ? -7.040 -5.895 27.283 1.00 74.81 83 ASN A O 1
ATOM 664 N N . VAL A 1 84 ? -8.848 -6.598 28.437 1.00 63.06 84 VAL A N 1
ATOM 665 C CA . VAL A 1 84 ? -9.868 -5.755 27.785 1.00 63.06 84 VAL A CA 1
ATOM 666 C C . VAL A 1 84 ? -9.565 -4.251 27.890 1.00 63.06 84 VAL A C 1
ATOM 668 O O . VAL A 1 84 ? -10.084 -3.462 27.104 1.00 63.06 84 VAL A O 1
ATOM 671 N N . ALA A 1 85 ? -8.716 -3.837 28.837 1.00 65.12 85 ALA A N 1
ATOM 672 C CA . ALA A 1 85 ? -8.370 -2.434 29.056 1.00 65.12 85 ALA A CA 1
ATOM 673 C C . ALA A 1 85 ? -7.385 -1.863 28.017 1.00 65.12 85 ALA A C 1
ATOM 675 O O . ALA A 1 85 ? -7.154 -0.655 28.008 1.00 65.12 85 ALA A O 1
ATOM 676 N N . SER A 1 86 ? -6.804 -2.703 27.152 1.00 71.81 86 SER A N 1
ATOM 677 C CA . SER A 1 86 ? -5.752 -2.291 26.219 1.00 71.81 86 SER A CA 1
ATOM 678 C C . SER A 1 86 ? -6.224 -2.406 24.768 1.00 71.81 86 SER A C 1
ATOM 680 O O . SER A 1 86 ? -6.184 -3.485 24.178 1.00 71.81 86 SER A O 1
ATOM 682 N N . ASP A 1 87 ? -6.654 -1.285 24.181 1.00 78.31 87 ASP A N 1
ATOM 683 C CA . ASP A 1 87 ? -6.778 -1.164 22.725 1.00 78.31 87 ASP A CA 1
ATOM 684 C C . ASP A 1 87 ? -5.364 -1.102 22.124 1.00 78.31 87 ASP A C 1
ATOM 686 O O . ASP A 1 87 ? -4.580 -0.207 22.445 1.00 78.31 87 ASP A O 1
ATOM 690 N N . LEU A 1 88 ? -5.031 -2.052 21.252 1.00 86.38 88 LEU A N 1
ATOM 691 C CA . LEU A 1 88 ? -3.724 -2.150 20.598 1.00 86.38 88 LEU A CA 1
ATOM 692 C C . LEU A 1 88 ? -3.890 -2.059 19.082 1.00 86.38 88 LEU A C 1
ATOM 694 O O . LEU A 1 88 ? -4.909 -2.480 18.545 1.00 86.38 88 LEU A O 1
ATOM 698 N N . SER A 1 89 ? -2.881 -1.556 18.377 1.00 87.94 89 SER A N 1
ATOM 699 C CA . SER A 1 89 ? -2.804 -1.690 16.918 1.00 87.94 89 SER A CA 1
ATOM 700 C C . SER A 1 89 ? -1.998 -2.936 16.573 1.00 87.94 89 SER A C 1
ATOM 702 O O . SER A 1 89 ? -0.864 -3.078 17.028 1.00 87.94 89 SER A O 1
ATOM 704 N N . ALA A 1 90 ? -2.565 -3.826 15.763 1.00 91.62 90 ALA A N 1
ATOM 705 C CA . ALA A 1 90 ? -1.899 -5.047 15.324 1.00 91.62 90 ALA A CA 1
ATOM 706 C C . ALA A 1 90 ? -2.134 -5.298 13.833 1.00 91.62 90 ALA A C 1
ATOM 708 O O . ALA A 1 90 ? -3.174 -4.925 13.287 1.00 91.62 90 ALA A O 1
ATOM 709 N N . VAL A 1 91 ? -1.172 -5.960 13.185 1.00 94.94 91 VAL A N 1
ATOM 710 C CA . VAL A 1 91 ? -1.354 -6.494 11.831 1.00 94.94 91 VAL A CA 1
ATOM 711 C C . VAL A 1 91 ? -2.302 -7.686 11.926 1.00 94.94 91 VAL A C 1
ATOM 713 O O . VAL A 1 91 ? -1.973 -8.697 12.542 1.00 94.94 91 VAL A O 1
ATOM 716 N N . THR A 1 92 ? -3.486 -7.561 11.338 1.00 94.75 92 THR A N 1
ATOM 717 C CA . THR A 1 92 ? -4.531 -8.598 11.344 1.00 94.75 92 THR A CA 1
ATOM 718 C C . THR A 1 92 ? -4.571 -9.388 10.043 1.00 94.75 92 THR A C 1
ATOM 720 O O . THR A 1 92 ? -5.072 -10.511 10.018 1.00 94.75 92 THR A O 1
ATOM 723 N N . TRP A 1 93 ? -4.018 -8.831 8.963 1.00 96.31 93 TRP A N 1
ATOM 724 C CA . TRP A 1 93 ? -3.845 -9.525 7.695 1.00 96.31 93 TRP A CA 1
ATOM 725 C C . TRP A 1 93 ? -2.533 -9.118 7.030 1.00 96.31 93 TRP A C 1
ATOM 727 O O . TRP A 1 93 ? -2.146 -7.950 7.044 1.00 96.31 93 TRP A O 1
ATOM 737 N N . LEU A 1 94 ? -1.862 -10.102 6.437 1.00 96.00 94 LEU A N 1
ATOM 738 C CA . LEU A 1 94 ? -0.583 -9.939 5.764 1.00 96.00 94 LEU A CA 1
ATOM 739 C C . LEU A 1 94 ? -0.603 -10.717 4.452 1.00 96.00 94 LEU A C 1
ATOM 741 O O . LEU A 1 94 ? -0.945 -11.901 4.424 1.00 96.00 94 LEU A O 1
ATOM 745 N N . LYS A 1 95 ? -0.159 -10.068 3.379 1.00 94.56 95 LYS A N 1
ATOM 746 C CA . LYS A 1 95 ? 0.139 -10.717 2.105 1.00 94.56 95 LYS A CA 1
ATOM 747 C C . LYS A 1 95 ? 1.530 -10.316 1.665 1.00 94.56 95 LYS A C 1
ATOM 749 O O . LYS A 1 95 ? 1.749 -9.183 1.247 1.00 94.56 95 LYS A O 1
ATOM 754 N N . LEU A 1 96 ? 2.440 -11.276 1.766 1.00 92.38 96 LEU A N 1
ATOM 755 C CA . LEU A 1 96 ? 3.806 -11.122 1.295 1.00 92.38 96 LEU A CA 1
ATOM 756 C C . LEU A 1 96 ? 3.854 -11.255 -0.227 1.00 92.38 96 LEU A C 1
ATOM 758 O O . LEU A 1 96 ? 3.212 -12.134 -0.818 1.00 92.38 96 LEU A O 1
ATOM 762 N N . GLY A 1 97 ? 4.607 -10.365 -0.854 1.00 85.62 97 GLY A N 1
ATOM 763 C CA . GLY A 1 97 ? 4.858 -10.375 -2.280 1.00 85.62 97 GLY A CA 1
ATOM 764 C C . GLY A 1 97 ? 5.807 -11.500 -2.672 1.00 85.62 97 GLY A C 1
ATOM 765 O O . GLY A 1 97 ? 6.806 -11.761 -2.007 1.00 85.62 97 GLY A O 1
ATOM 766 N N . ALA A 1 98 ? 5.528 -12.143 -3.804 1.00 86.38 98 ALA A N 1
ATOM 767 C CA . ALA A 1 98 ? 6.564 -12.887 -4.508 1.00 86.38 98 ALA A CA 1
ATOM 768 C C . ALA A 1 98 ? 7.530 -11.899 -5.177 1.00 86.38 98 ALA A C 1
ATOM 770 O O . ALA A 1 98 ? 7.109 -10.818 -5.598 1.00 86.38 98 ALA A O 1
ATOM 771 N N . ILE A 1 99 ? 8.796 -12.298 -5.314 1.00 91.19 99 ILE A N 1
ATOM 772 C CA . ILE A 1 99 ? 9.795 -11.507 -6.035 1.00 91.19 99 ILE A CA 1
ATOM 773 C C . ILE A 1 99 ? 9.411 -11.459 -7.518 1.00 91.19 99 ILE A C 1
ATOM 775 O O . ILE A 1 99 ? 9.277 -12.496 -8.171 1.00 91.19 99 ILE A O 1
ATOM 779 N N . GLY A 1 100 ? 9.232 -10.248 -8.034 1.00 90.19 100 GLY A N 1
ATOM 780 C CA . GLY A 1 100 ? 9.064 -9.951 -9.450 1.00 90.19 100 GLY A CA 1
ATOM 781 C C . GLY A 1 100 ? 10.341 -9.384 -10.064 1.00 90.19 100 GLY A C 1
ATOM 782 O O . GLY A 1 100 ? 11.265 -8.986 -9.355 1.00 90.19 100 GLY A O 1
ATOM 783 N N . VAL A 1 101 ? 10.381 -9.346 -11.398 1.00 90.19 101 VAL A N 1
ATOM 784 C CA . VAL A 1 101 ? 11.486 -8.763 -12.171 1.00 90.19 101 VAL A CA 1
ATOM 785 C C . VAL A 1 101 ? 10.915 -7.821 -13.217 1.00 90.19 101 VAL A C 1
ATOM 787 O O . VAL A 1 101 ? 9.947 -8.166 -13.895 1.00 90.19 101 VAL A O 1
ATOM 790 N N . VAL A 1 102 ? 11.532 -6.656 -13.371 1.00 88.69 102 VAL A N 1
ATOM 791 C CA . VAL A 1 102 ? 11.204 -5.691 -14.420 1.00 88.69 102 VAL A CA 1
ATOM 792 C C . VAL A 1 102 ? 12.484 -5.100 -15.015 1.00 88.69 102 VAL A C 1
ATOM 794 O O . VAL A 1 102 ? 13.491 -4.975 -14.324 1.00 88.69 102 VAL A O 1
ATOM 797 N N . ALA A 1 103 ? 12.464 -4.783 -16.310 1.00 85.06 103 ALA A N 1
ATOM 798 C CA . ALA A 1 103 ? 13.554 -4.065 -16.968 1.00 85.06 103 ALA A CA 1
ATOM 799 C C . ALA A 1 103 ? 13.572 -2.580 -16.559 1.00 85.06 103 ALA A C 1
ATOM 801 O O . ALA A 1 103 ? 12.535 -2.020 -16.196 1.00 85.06 103 ALA A O 1
ATOM 802 N N . ASP A 1 104 ? 14.739 -1.944 -16.643 1.00 79.19 104 ASP A N 1
ATOM 803 C CA . ASP A 1 104 ? 14.968 -0.562 -16.185 1.00 79.19 104 ASP A CA 1
ATOM 804 C C . ASP A 1 104 ? 14.063 0.488 -16.830 1.00 79.19 104 ASP A C 1
ATOM 806 O O . ASP A 1 104 ? 13.681 1.471 -16.197 1.00 79.19 104 ASP A O 1
ATOM 810 N N . ASP A 1 105 ? 13.691 0.282 -18.089 1.00 76.50 105 ASP A N 1
ATOM 811 C CA . ASP A 1 105 ? 12.854 1.205 -18.852 1.00 76.50 105 ASP A CA 1
ATOM 812 C C . ASP A 1 105 ? 11.358 1.094 -18.515 1.00 76.50 105 ASP A C 1
ATOM 814 O O . ASP A 1 105 ? 10.542 1.849 -19.049 1.00 76.50 105 ASP A O 1
ATOM 818 N N . ASN A 1 106 ? 10.983 0.186 -17.608 1.00 80.94 106 ASN A N 1
ATOM 819 C CA . ASN A 1 106 ? 9.593 -0.160 -17.347 1.00 80.94 106 ASN A CA 1
ATOM 820 C C . ASN A 1 106 ? 9.187 -0.008 -15.871 1.00 80.94 106 ASN A C 1
ATOM 822 O O . ASN A 1 106 ? 8.359 -0.758 -15.361 1.00 80.94 106 ASN A O 1
ATOM 826 N N . VAL A 1 107 ? 9.705 1.008 -15.175 1.00 77.19 107 VAL A N 1
ATOM 827 C CA . VAL A 1 107 ? 9.318 1.323 -13.781 1.00 77.19 107 VAL A CA 1
ATOM 828 C C . VAL A 1 107 ? 7.813 1.560 -13.610 1.00 77.19 107 VAL A C 1
ATOM 830 O O . VAL A 1 107 ? 7.257 1.215 -12.570 1.00 77.19 107 VAL A O 1
ATOM 833 N N . LYS A 1 108 ? 7.109 2.041 -14.644 1.00 83.12 108 LYS A N 1
ATOM 834 C CA . LYS A 1 108 ? 5.633 2.123 -14.641 1.00 83.12 108 LYS A CA 1
ATOM 835 C C . LYS A 1 108 ? 4.959 0.776 -14.375 1.00 83.12 108 LYS A C 1
ATOM 837 O O . LYS A 1 108 ? 3.898 0.731 -13.766 1.00 83.12 108 LYS A O 1
ATOM 842 N N . HIS A 1 109 ? 5.588 -0.326 -14.766 1.00 87.69 109 HIS A N 1
ATOM 843 C CA . HIS A 1 109 ? 5.083 -1.651 -14.450 1.00 87.69 109 HIS A CA 1
ATOM 844 C C . HIS A 1 109 ? 5.036 -1.914 -12.942 1.00 87.69 109 HIS A C 1
ATOM 846 O O . HIS A 1 109 ? 4.153 -2.634 -12.492 1.00 87.69 109 HIS A O 1
ATOM 852 N N . LEU A 1 110 ? 5.940 -1.332 -12.143 1.00 87.94 110 LEU A N 1
ATOM 853 C CA . LEU A 1 110 ? 5.890 -1.462 -10.682 1.00 87.94 110 LEU A CA 1
ATOM 854 C C . LEU A 1 110 ? 4.616 -0.824 -10.120 1.00 87.94 110 LEU A C 1
ATOM 856 O O . LEU A 1 110 ? 3.943 -1.438 -9.295 1.00 87.94 110 LEU A O 1
ATOM 860 N N . GLU A 1 111 ? 4.254 0.362 -10.618 1.00 90.25 111 GLU A N 1
ATOM 861 C CA . GLU A 1 111 ? 3.003 1.050 -10.276 1.00 90.25 111 GLU A CA 1
ATOM 862 C C . GLU A 1 111 ? 1.790 0.160 -10.584 1.00 90.25 111 GLU A C 1
ATOM 864 O O . GLU A 1 111 ? 0.983 -0.123 -9.697 1.00 90.25 111 GLU A O 1
ATOM 869 N N . ASP A 1 112 ? 1.710 -0.375 -11.806 1.00 91.19 112 ASP A N 1
ATOM 870 C CA . ASP A 1 112 ? 0.623 -1.266 -12.228 1.00 91.19 112 ASP A CA 1
ATOM 871 C C . ASP A 1 112 ? 0.533 -2.531 -11.363 1.00 91.19 112 ASP A C 1
ATOM 873 O O . ASP A 1 112 ? -0.560 -2.999 -11.028 1.00 91.19 112 ASP A O 1
ATOM 877 N N . GLN A 1 113 ? 1.679 -3.098 -10.979 1.00 91.62 113 GLN A N 1
ATOM 878 C CA . GLN A 1 113 ? 1.736 -4.295 -10.143 1.00 91.62 113 GLN A CA 1
ATOM 879 C C . GLN A 1 113 ? 1.248 -4.012 -8.726 1.00 91.62 113 GLN A C 1
ATOM 881 O O . GLN A 1 113 ? 0.505 -4.829 -8.181 1.00 91.62 113 GLN A O 1
ATOM 886 N N . VAL A 1 114 ? 1.593 -2.858 -8.150 1.00 91.88 114 VAL A N 1
ATOM 887 C CA . VAL A 1 114 ? 1.043 -2.431 -6.857 1.00 91.88 114 VAL A CA 1
ATOM 888 C C . VAL A 1 114 ? -0.468 -2.247 -6.965 1.00 91.88 114 VAL A C 1
ATOM 890 O O . VAL A 1 114 ? -1.210 -2.848 -6.186 1.00 91.88 114 VAL A O 1
ATOM 893 N N . LEU A 1 115 ? -0.942 -1.503 -7.969 1.00 92.44 115 LEU A N 1
ATOM 894 C CA . LEU A 1 115 ? -2.370 -1.238 -8.166 1.00 92.44 115 LEU A CA 1
ATOM 895 C C . LEU A 1 115 ? -3.190 -2.514 -8.393 1.00 92.44 115 LEU A C 1
ATOM 897 O O . LEU A 1 115 ? -4.329 -2.597 -7.947 1.00 92.44 115 LEU A O 1
ATOM 901 N N . ARG A 1 116 ? -2.611 -3.532 -9.034 1.00 90.81 116 ARG A N 1
ATOM 902 C CA . ARG A 1 116 ? -3.249 -4.841 -9.220 1.00 90.81 116 ARG A CA 1
ATOM 903 C C . ARG A 1 116 ? -3.336 -5.662 -7.932 1.00 90.81 116 ARG A C 1
ATOM 905 O O . ARG A 1 116 ? -4.182 -6.544 -7.833 1.00 90.81 116 ARG A O 1
ATOM 912 N N . LYS A 1 117 ? -2.431 -5.460 -6.970 1.00 88.88 117 LYS A N 1
ATOM 913 C CA . LYS A 1 117 ? -2.427 -6.222 -5.707 1.00 88.88 117 LYS A CA 1
ATOM 914 C C . LYS A 1 117 ? -3.442 -5.698 -4.692 1.00 88.88 117 LYS A C 1
ATOM 916 O O . LYS A 1 117 ? -3.786 -6.466 -3.794 1.00 88.88 117 LYS A O 1
ATOM 921 N N . VAL A 1 118 ? -3.861 -4.438 -4.831 1.00 86.56 118 VAL A N 1
ATOM 922 C CA . VAL A 1 118 ? -4.829 -3.760 -3.951 1.00 86.56 118 VAL A CA 1
ATOM 923 C C . VAL A 1 118 ? -6.284 -3.838 -4.444 1.00 86.56 118 VAL A C 1
ATOM 925 O O . VAL A 1 118 ? -7.164 -3.355 -3.736 1.00 86.56 118 VAL A O 1
ATOM 928 N N . ASP A 1 119 ? -6.526 -4.425 -5.623 1.00 74.19 119 ASP A N 1
ATOM 929 C CA . ASP A 1 119 ? -7.856 -4.885 -6.073 1.00 74.19 119 ASP A CA 1
ATOM 930 C C . ASP A 1 119 ? -8.271 -6.176 -5.348 1.00 74.19 119 ASP A C 1
ATOM 932 O O . ASP A 1 119 ? -9.466 -6.290 -4.997 1.00 74.19 119 ASP A O 1
#

Secondary structur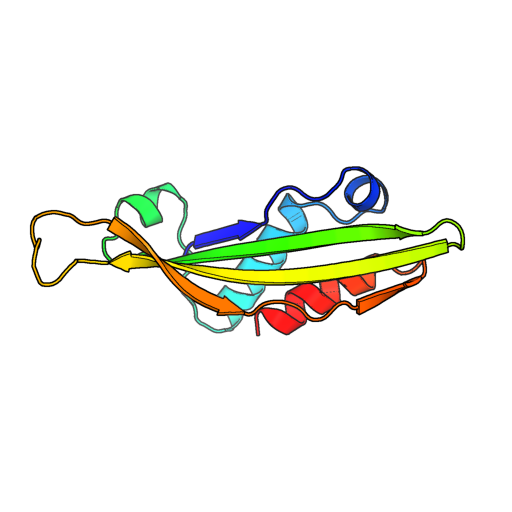e (DSSP, 8-state):
-EEEEPPPPHHHHHTT--HHHHHHHHHHHHHHTT--PPPHHHHHH-TT-EEEEEEEEEEE-TTSEEEEEEEEEEEEEEEETTEEEEEEEEEEEEEPPPPEEEEGGGTHHHHHHHHHH--

Radius of gyration: 16.29 Å; chains: 1; bounding box: 41×25×48 Å

Sequence (119 aa):
MEVLVEPLNIEIEQLGLQTVKLQSDIRQRLQKAGITMLTEREGLATPTAAMLGVRLDAVHDRIGRYFYSIDLLLTQRVRLEDNVASDLSAVTWLKLGAIGVVADDNVKHLEDQVLRKVD

pLDDT: mean 89.18, std 6.64, range [63.06, 97.12]

Foldseek 3Di:
DEEAEDADDVLLVVLPDGRVVLRVLLQVLVVVVVDDYDDPVVQVVDQFRKYKYWYWDWDADPVFKIKIKIKIWIWGFDADPVGRPDTDIDGPDIDTGDIDMDGNNPSVVVSVVNSVVSD